Protein AF-A0A9D5M987-F1 (afdb_monomer)

Secondary structure (DSSP, 8-state):
----S-GGGGG-S-TT-EEEE-TTT--TTEEEEEEEE-HHHHHHHHTT-HHHHHHHHHHHHHHHTT-TTEEEE----GGGT-SSEEEEEEE-SS-TTSS-------

Mean predicted aligned error: 4.93 Å

Foldseek 3Di:
DDDPPPPVPVVHDDPQWHKDWDSVVDDPFKTKIWTQGHNLLVVCVVVVNLVVVVVVVCVCCVVPQQDFQKAWAWDDPSSVPDNTTITMIGGHPGGAPPVHHHDDHD

Solvent-accessible surface area (backbone atoms only — not comparable to full-atom values): 6080 Å² total; per-residue (Å²): 137,87,82,80,68,63,77,76,51,81,84,46,63,58,91,54,37,36,70,47,75,44,76,88,79,42,52,98,52,41,51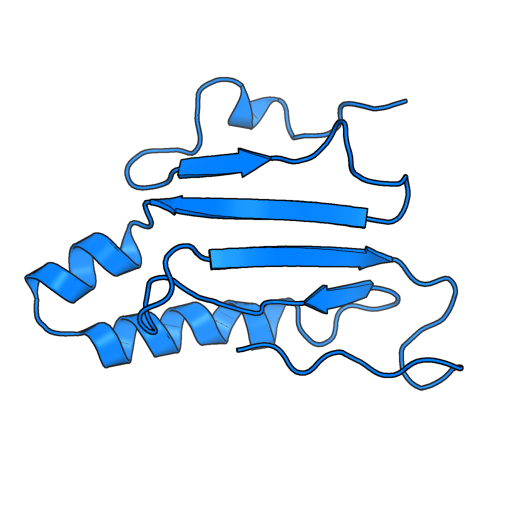,45,37,35,36,66,39,46,51,54,41,56,56,20,55,80,66,74,36,40,71,56,26,37,54,57,54,45,48,52,49,72,72,38,56,75,41,82,29,36,39,38,41,24,88,37,34,47,38,75,74,35,89,28,27,41,41,36,39,36,58,49,99,47,44,76,77,64,90,47,75,73,58,89,52,108

Structure (mmCIF, N/CA/C/O backbone):
data_AF-A0A9D5M987-F1
#
_entry.id   AF-A0A9D5M987-F1
#
loop_
_atom_site.group_PDB
_atom_site.id
_atom_site.type_symbol
_atom_site.label_atom_id
_atom_site.label_alt_id
_atom_site.label_comp_id
_atom_site.label_asym_id
_atom_site.label_entity_id
_atom_site.label_seq_id
_atom_site.pdbx_PDB_ins_code
_atom_site.Cartn_x
_atom_site.Cartn_y
_atom_site.Cartn_z
_atom_site.occupancy
_atom_site.B_iso_or_equiv
_atom_site.auth_seq_id
_atom_site.auth_comp_id
_atom_site.auth_asym_id
_atom_site.auth_atom_id
_atom_site.pdbx_PDB_model_num
ATOM 1 N N . MET A 1 1 ? 23.491 5.830 -0.020 1.00 36.50 1 MET A N 1
ATOM 2 C CA . MET A 1 1 ? 23.083 7.006 0.778 1.00 36.50 1 MET A CA 1
ATOM 3 C C . MET A 1 1 ? 21.647 6.790 1.223 1.00 36.50 1 MET A C 1
ATOM 5 O O . MET A 1 1 ? 20.728 7.058 0.467 1.00 36.50 1 MET A O 1
ATOM 9 N N . LYS A 1 2 ? 21.477 6.194 2.408 1.00 51.66 2 LYS A N 1
ATOM 10 C CA . LYS A 1 2 ? 20.188 6.083 3.106 1.00 51.66 2 LYS A CA 1
ATOM 11 C C . LYS A 1 2 ? 19.905 7.431 3.781 1.00 51.66 2 LYS A C 1
ATOM 13 O O . LYS A 1 2 ? 20.869 8.065 4.210 1.00 51.66 2 LYS A O 1
ATOM 18 N N . LYS A 1 3 ? 18.627 7.808 3.919 1.00 51.09 3 LYS A N 1
ATOM 19 C CA . LYS A 1 3 ? 18.066 9.009 4.598 1.00 51.09 3 LYS A CA 1
ATOM 20 C C . LYS A 1 3 ? 17.440 10.055 3.663 1.00 51.09 3 LYS A C 1
ATOM 22 O O . LYS A 1 3 ? 17.765 11.233 3.739 1.00 51.09 3 LYS A O 1
ATOM 27 N N . ILE A 1 4 ? 16.466 9.635 2.861 1.00 54.00 4 ILE A N 1
ATOM 28 C CA . ILE A 1 4 ? 15.344 10.516 2.500 1.00 54.00 4 ILE A CA 1
ATOM 29 C C . ILE A 1 4 ? 14.048 9.818 2.935 1.00 54.00 4 ILE A C 1
ATOM 31 O O . ILE A 1 4 ? 13.137 9.609 2.153 1.00 54.00 4 ILE A O 1
ATOM 35 N N . LEU A 1 5 ? 13.962 9.429 4.211 1.00 56.62 5 LEU A N 1
ATOM 36 C CA . LEU A 1 5 ? 12.664 9.577 4.865 1.00 56.62 5 LEU A CA 1
ATOM 37 C C . LEU A 1 5 ? 12.528 11.091 5.056 1.00 56.62 5 LEU A C 1
ATOM 39 O O . LEU A 1 5 ? 13.505 11.690 5.536 1.00 56.62 5 LEU A O 1
ATOM 43 N N . PRO A 1 6 ? 11.434 11.752 4.639 1.00 54.91 6 PRO A N 1
ATOM 44 C CA . PRO A 1 6 ? 11.376 13.196 4.746 1.00 54.91 6 PRO A CA 1
ATOM 45 C C . PRO A 1 6 ? 11.597 13.548 6.212 1.00 54.91 6 PRO A C 1
ATOM 47 O O . PRO A 1 6 ? 10.987 12.973 7.114 1.00 54.91 6 PRO A O 1
ATOM 50 N N . PHE A 1 7 ? 12.516 14.482 6.444 1.00 57.25 7 PHE A N 1
ATOM 51 C CA . PHE A 1 7 ? 12.863 15.032 7.753 1.00 57.25 7 PHE A CA 1
ATOM 52 C C . PHE A 1 7 ? 11.625 15.314 8.636 1.00 57.25 7 PHE A C 1
ATOM 54 O O . PHE A 1 7 ? 11.717 15.253 9.861 1.00 57.25 7 PHE A O 1
ATOM 61 N N . GLY A 1 8 ? 10.463 15.535 8.007 1.00 60.19 8 GLY A N 1
ATOM 62 C CA . GLY A 1 8 ? 9.143 15.666 8.619 1.00 60.19 8 GLY A CA 1
ATOM 63 C C . GLY A 1 8 ? 8.698 14.534 9.555 1.00 60.19 8 GLY A C 1
ATOM 64 O O . GLY A 1 8 ? 8.047 14.844 10.545 1.00 60.19 8 GLY A O 1
ATOM 65 N N . PHE A 1 9 ? 9.092 13.270 9.352 1.00 65.25 9 PHE A N 1
ATOM 66 C CA . PHE A 1 9 ? 8.661 12.171 10.242 1.00 65.25 9 PHE A CA 1
ATOM 67 C C . PHE A 1 9 ? 9.548 11.974 11.480 1.00 65.25 9 PHE A C 1
ATOM 69 O O . PHE A 1 9 ? 9.216 11.185 12.363 1.00 65.25 9 PHE A O 1
ATOM 76 N N . ARG A 1 10 ? 10.654 12.726 11.618 1.00 61.75 10 ARG A N 1
ATOM 77 C CA . ARG A 1 10 ? 11.512 12.657 12.822 1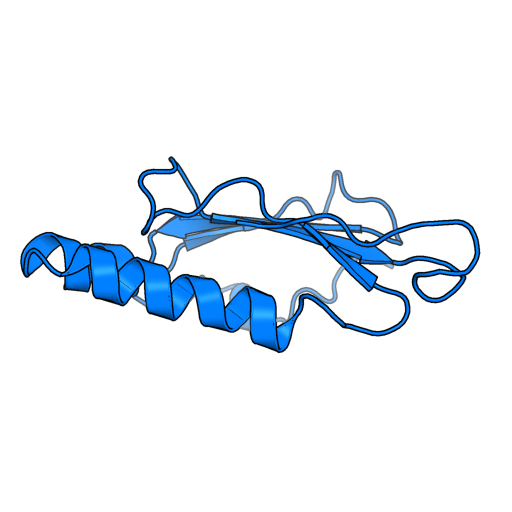.00 61.75 10 ARG A CA 1
ATOM 78 C C . ARG A 1 10 ? 10.782 13.021 14.116 1.00 61.75 10 ARG A C 1
ATOM 80 O O . ARG A 1 10 ? 11.272 12.691 15.190 1.00 61.75 10 ARG A O 1
ATOM 87 N N . ARG A 1 11 ? 9.659 13.738 14.024 1.00 66.25 11 ARG A N 1
ATOM 88 C CA . ARG A 1 11 ? 8.843 14.170 15.170 1.00 66.25 11 ARG A CA 1
ATOM 89 C C . ARG A 1 11 ? 7.564 13.342 15.341 1.00 66.25 11 ARG A C 1
ATOM 91 O O . ARG A 1 11 ? 6.685 13.750 16.091 1.00 66.25 11 ARG A O 1
ATOM 98 N N . GLY A 1 12 ? 7.468 12.198 14.665 1.00 69.06 12 GLY A N 1
ATOM 99 C CA . GLY A 1 12 ? 6.296 11.327 14.678 1.00 69.06 12 GLY A CA 1
ATOM 100 C C . GLY A 1 12 ? 5.510 11.367 13.369 1.00 69.06 12 GLY A C 1
ATOM 101 O O . GLY A 1 12 ? 5.877 12.052 12.417 1.00 69.06 12 GLY A O 1
ATOM 102 N N . SER A 1 13 ? 4.421 10.602 13.333 1.00 77.00 13 SER A N 1
ATOM 103 C CA . SER A 1 13 ? 3.614 10.351 12.128 1.00 77.00 13 SER A CA 1
ATOM 104 C C . SER A 1 13 ? 2.413 11.299 11.975 1.00 77.00 13 SER A C 1
ATOM 106 O O . SER A 1 13 ? 1.616 11.141 11.056 1.00 77.00 13 SER A O 1
ATOM 108 N N . GLY A 1 14 ? 2.290 12.296 12.858 1.00 79.69 14 GLY A N 1
ATOM 109 C CA . GLY A 1 14 ? 1.070 13.091 13.028 1.00 79.69 14 GLY A CA 1
ATOM 110 C C . GLY A 1 14 ? 0.116 12.470 14.055 1.00 79.69 14 GLY A C 1
ATOM 111 O O . GLY A 1 14 ? 0.327 11.353 14.519 1.00 79.69 14 GLY A O 1
ATOM 112 N N . ALA A 1 15 ? -0.913 13.217 14.460 1.00 83.88 15 ALA A N 1
ATOM 113 C CA . ALA A 1 15 ? -1.902 12.730 15.422 1.00 83.88 15 ALA A CA 1
ATOM 114 C C . ALA A 1 15 ? -2.805 11.659 14.785 1.00 83.88 15 ALA A C 1
ATOM 116 O O . ALA A 1 15 ? -3.284 11.847 13.667 1.00 83.88 15 ALA A O 1
ATOM 117 N N . GLY A 1 16 ? -3.042 10.557 15.503 1.00 88.06 16 GLY A N 1
ATOM 118 C CA . GLY A 1 16 ? -3.884 9.447 15.039 1.00 88.06 16 GLY A CA 1
ATOM 119 C C . GLY A 1 16 ? -3.216 8.511 14.028 1.00 88.06 16 GLY A C 1
ATOM 120 O O . GLY A 1 16 ? -3.891 7.653 13.470 1.00 88.06 16 GLY A O 1
ATOM 121 N N . TRP A 1 17 ? -1.913 8.671 13.782 1.00 91.75 17 TRP A N 1
ATOM 122 C CA . TRP A 1 17 ? -1.145 7.809 12.890 1.00 91.75 17 TRP A CA 1
ATOM 123 C C . TRP A 1 17 ? 0.096 7.273 13.588 1.00 91.75 17 TRP A C 1
ATOM 125 O O . TRP A 1 17 ? 0.771 8.002 14.320 1.00 91.75 17 TRP A O 1
ATOM 135 N N . LYS A 1 18 ? 0.456 6.025 13.292 1.00 92.69 18 LYS A N 1
ATOM 136 C CA . LYS A 1 18 ? 1.728 5.440 13.722 1.00 92.69 18 LYS A CA 1
ATOM 137 C C . LYS A 1 18 ? 2.303 4.548 12.638 1.00 92.69 18 LYS A C 1
ATOM 139 O O . LYS A 1 18 ? 1.786 3.460 12.403 1.00 92.69 18 LYS A O 1
ATOM 144 N N . TYR A 1 19 ? 3.390 5.010 12.030 1.00 92.12 19 TYR A N 1
ATOM 145 C CA . TYR A 1 19 ? 4.143 4.251 11.039 1.00 92.12 19 TYR A CA 1
ATOM 146 C C . TYR A 1 19 ? 5.396 3.622 11.653 1.00 92.12 19 TYR A C 1
ATOM 148 O O . TYR A 1 19 ? 6.142 4.293 12.372 1.00 92.12 19 TYR A O 1
ATOM 156 N N . GLU A 1 20 ? 5.632 2.353 11.344 1.00 91.75 20 GLU A N 1
ATOM 157 C CA . GLU A 1 20 ? 6.887 1.643 11.587 1.00 91.75 20 GLU A CA 1
ATOM 158 C C . GLU A 1 20 ? 7.615 1.461 10.254 1.00 91.75 20 GLU A C 1
ATOM 160 O O . GLU A 1 20 ? 7.009 1.038 9.282 1.00 91.75 20 GLU A O 1
ATOM 165 N N . TRP A 1 21 ? 8.890 1.847 10.185 1.00 88.62 21 TRP A N 1
ATOM 166 C CA . TRP A 1 21 ? 9.643 1.916 8.929 1.00 88.62 21 TRP A CA 1
ATOM 167 C C . TRP A 1 21 ? 10.797 0.915 8.930 1.00 88.62 21 TRP A C 1
ATOM 169 O O . TRP A 1 21 ? 11.576 0.893 9.883 1.00 88.62 21 TRP A O 1
ATOM 179 N N . HIS A 1 22 ? 11.001 0.204 7.819 1.00 89.75 22 HIS A N 1
ATOM 180 C CA . HIS A 1 22 ? 12.006 -0.865 7.699 1.00 89.75 22 HIS A CA 1
ATOM 181 C C . HIS A 1 22 ? 13.248 -0.466 6.879 1.00 89.75 22 HIS A C 1
ATOM 183 O O . HIS A 1 22 ? 13.868 -1.278 6.197 1.00 89.75 22 HIS A O 1
ATOM 189 N N . LE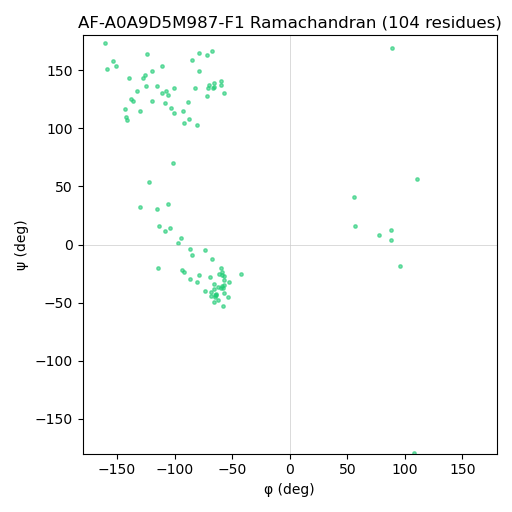U A 1 23 ? 13.674 0.799 6.979 1.00 83.62 23 LEU A N 1
ATOM 190 C CA . LEU A 1 23 ? 14.745 1.387 6.149 1.00 83.62 23 LEU A CA 1
ATOM 191 C C . LEU A 1 23 ? 16.102 0.666 6.217 1.00 83.62 23 LEU A C 1
ATOM 193 O O . LEU A 1 23 ? 16.934 0.785 5.308 1.00 83.62 23 LEU A O 1
ATOM 197 N N . ASP A 1 24 ? 16.386 0.002 7.334 1.00 86.81 24 ASP A N 1
ATOM 198 C CA . ASP A 1 24 ? 17.653 -0.697 7.523 1.00 86.81 24 ASP A CA 1
ATOM 199 C C . ASP A 1 24 ? 17.663 -2.063 6.827 1.00 86.81 24 ASP A C 1
ATOM 201 O O . ASP A 1 24 ? 18.699 -2.437 6.270 1.00 86.81 24 ASP A O 1
ATOM 205 N N . GLU A 1 25 ? 16.503 -2.714 6.758 1.00 89.19 25 GLU A N 1
ATOM 206 C CA . GLU A 1 25 ? 16.265 -4.021 6.133 1.00 89.19 25 GLU A CA 1
ATOM 207 C C . GLU A 1 25 ? 15.969 -3.896 4.634 1.00 89.19 25 GLU A C 1
ATOM 209 O O . GLU A 1 25 ? 16.306 -4.784 3.850 1.00 89.19 25 GLU A O 1
ATOM 214 N N . ASP A 1 26 ? 15.386 -2.771 4.221 1.00 89.19 26 ASP A N 1
ATOM 215 C CA . ASP A 1 26 ? 15.007 -2.547 2.837 1.00 89.19 26 ASP A CA 1
ATOM 216 C C . ASP A 1 26 ? 16.211 -2.433 1.896 1.00 89.19 26 ASP A C 1
ATOM 218 O O . ASP A 1 26 ? 17.204 -1.726 2.130 1.00 89.19 26 ASP A O 1
ATOM 222 N N . SER A 1 27 ? 16.083 -3.132 0.767 1.00 92.50 27 SER A N 1
ATOM 223 C CA . SER A 1 27 ? 16.989 -2.985 -0.367 1.00 92.50 27 SER A CA 1
ATOM 224 C C . SER A 1 27 ? 16.833 -1.602 -1.012 1.00 92.50 27 SER A C 1
ATOM 226 O O . SER A 1 27 ? 15.857 -0.894 -0.789 1.00 92.50 27 SER A O 1
ATOM 228 N N . LYS A 1 28 ? 17.775 -1.215 -1.879 1.00 91.50 28 LYS A N 1
ATOM 229 C CA . LYS A 1 28 ? 17.739 0.090 -2.567 1.00 91.50 28 LYS A CA 1
ATOM 230 C C . LYS A 1 28 ? 16.473 0.326 -3.414 1.00 91.50 28 LYS A C 1
ATOM 232 O O . LYS A 1 28 ? 16.160 1.477 -3.699 1.00 91.50 28 LYS A O 1
ATOM 237 N N . ASP A 1 29 ? 15.814 -0.752 -3.838 1.00 94.75 29 ASP A N 1
ATOM 238 C CA . ASP A 1 29 ? 14.655 -0.745 -4.734 1.00 94.75 29 ASP A CA 1
ATOM 239 C C . ASP A 1 29 ? 13.361 -1.105 -3.984 1.00 94.75 29 ASP A C 1
ATOM 241 O O . ASP A 1 29 ? 12.342 -1.365 -4.613 1.00 94.75 29 ASP A O 1
ATOM 245 N N . ARG A 1 30 ? 13.386 -1.138 -2.646 1.00 93.88 30 ARG A N 1
ATOM 246 C CA . ARG A 1 30 ? 12.219 -1.429 -1.811 1.00 93.88 30 ARG A CA 1
ATOM 247 C C . ARG A 1 30 ? 11.999 -0.319 -0.791 1.00 93.88 30 ARG A C 1
ATOM 249 O O . ARG A 1 30 ? 12.954 0.277 -0.297 1.00 93.88 30 ARG A O 1
ATOM 256 N N . PHE A 1 31 ? 10.739 -0.058 -0.487 1.00 90.62 31 PHE A N 1
ATOM 257 C CA . PHE A 1 31 ? 10.325 0.854 0.562 1.00 90.62 31 PHE A CA 1
ATOM 258 C C . PHE A 1 31 ? 9.101 0.284 1.279 1.00 90.62 31 PHE A C 1
ATOM 260 O O . PHE A 1 31 ? 8.006 0.271 0.713 1.00 90.62 31 PHE A O 1
ATOM 267 N N . HIS A 1 32 ? 9.304 -0.191 2.506 1.00 94.12 32 HIS A N 1
ATOM 268 C CA . HIS A 1 32 ? 8.314 -0.923 3.288 1.00 94.12 32 HIS A CA 1
ATOM 269 C C . HIS A 1 32 ? 8.065 -0.285 4.659 1.00 94.12 32 HIS A C 1
ATOM 271 O O . HIS A 1 32 ? 8.997 0.130 5.366 1.00 94.12 32 HIS A O 1
ATOM 277 N N . PHE A 1 33 ? 6.787 -0.207 5.029 1.00 94.06 33 PHE A N 1
ATOM 278 C CA . PHE A 1 33 ? 6.345 0.293 6.324 1.00 94.06 33 PHE A CA 1
ATOM 279 C C . PHE A 1 33 ? 4.938 -0.179 6.696 1.00 94.06 33 PHE A C 1
ATOM 281 O O . PHE A 1 33 ? 4.055 -0.331 5.851 1.00 94.06 33 PHE A O 1
ATOM 288 N N . GLU A 1 34 ? 4.691 -0.297 7.994 1.00 96.12 34 GLU A N 1
ATOM 289 C CA . GLU A 1 34 ? 3.393 -0.640 8.550 1.00 96.12 34 GLU A CA 1
ATOM 290 C C . GLU A 1 34 ? 2.749 0.570 9.216 1.00 96.12 34 GLU A C 1
ATOM 292 O O . GLU A 1 34 ? 3.340 1.237 10.064 1.00 96.12 34 GLU A O 1
ATOM 297 N N . CYS A 1 35 ? 1.477 0.808 8.908 1.00 95.69 35 CYS A N 1
ATOM 298 C CA . CYS A 1 35 ? 0.619 1.680 9.700 1.00 95.69 35 CYS A CA 1
ATOM 299 C C . CYS A 1 35 ? -0.047 0.864 10.813 1.00 95.69 35 CYS A C 1
ATOM 301 O O . CYS A 1 35 ? -0.930 0.048 10.536 1.00 95.69 35 CYS A O 1
ATOM 303 N N . ARG A 1 36 ? 0.378 1.063 12.063 1.00 95.69 36 ARG A N 1
ATOM 304 C CA . ARG A 1 36 ? -0.149 0.354 13.244 1.00 95.69 36 ARG A CA 1
ATOM 305 C C . ARG A 1 36 ? -1.276 1.089 13.959 1.00 95.69 36 ARG A C 1
ATOM 307 O O . ARG A 1 36 ? -2.049 0.458 14.664 1.00 95.69 36 ARG A O 1
ATOM 314 N N . GLU A 1 37 ? -1.368 2.401 13.778 1.00 95.19 37 GLU A N 1
ATOM 315 C CA . GLU A 1 37 ? -2.477 3.224 14.271 1.00 95.19 37 GLU A CA 1
ATOM 316 C C . GLU A 1 37 ? -2.936 4.118 13.122 1.00 95.19 37 GLU A C 1
ATOM 318 O O . GLU A 1 37 ? -2.099 4.710 12.437 1.00 95.19 37 GLU A O 1
ATOM 323 N N . CYS A 1 38 ? -4.246 4.174 12.881 1.00 95.19 38 CYS A N 1
ATOM 324 C CA . CYS A 1 38 ? -4.839 4.828 11.719 1.00 95.19 38 CYS A CA 1
ATOM 325 C C . CYS A 1 38 ? -6.071 5.622 12.134 1.00 95.19 38 CYS A C 1
ATOM 327 O O . CYS A 1 38 ? -7.031 5.066 12.670 1.00 95.19 38 CYS A O 1
ATOM 329 N N . VAL A 1 39 ? -6.082 6.911 11.797 1.00 94.75 39 VAL A N 1
ATOM 330 C CA . 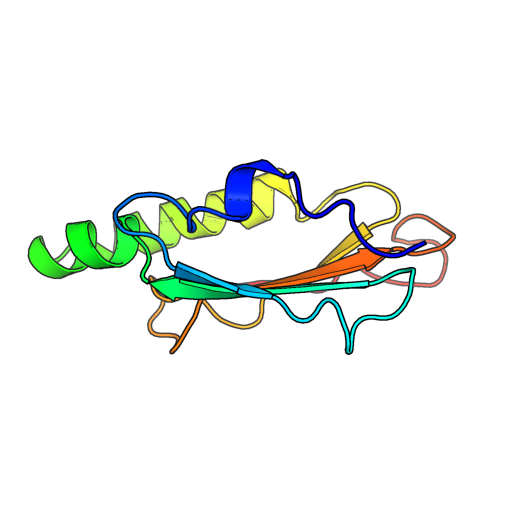VAL A 1 39 ? -7.162 7.823 12.184 1.00 94.75 39 VAL A CA 1
ATOM 331 C C . VAL A 1 39 ? -8.518 7.355 11.653 1.00 94.75 39 VAL A C 1
ATOM 333 O O . VAL A 1 39 ? -9.524 7.466 12.346 1.00 94.75 39 VAL A O 1
ATOM 336 N N . TYR A 1 40 ? -8.550 6.774 10.449 1.00 95.06 40 TYR A N 1
ATOM 337 C CA . TYR A 1 40 ? -9.778 6.251 9.857 1.00 95.06 40 TYR A CA 1
ATOM 338 C C . TYR A 1 40 ? -10.286 5.027 10.605 1.00 95.06 40 TYR A C 1
ATOM 340 O O . TYR A 1 40 ? -11.485 4.916 10.828 1.00 95.06 40 TYR A O 1
ATOM 348 N N . ASN A 1 41 ? -9.388 4.125 11.007 1.00 96.44 41 ASN A N 1
ATOM 349 C CA . ASN A 1 41 ? -9.775 2.951 11.776 1.00 96.44 41 ASN A CA 1
ATOM 350 C C . ASN A 1 41 ? -10.378 3.374 13.121 1.00 96.44 41 ASN A C 1
ATOM 352 O O . ASN A 1 41 ? -11.495 2.965 13.406 1.00 96.44 41 ASN A O 1
ATOM 356 N N . HIS A 1 42 ? -9.724 4.282 13.854 1.00 94.94 42 HIS A N 1
ATOM 357 C CA . HIS A 1 42 ? -10.246 4.799 15.122 1.00 94.94 42 HIS A CA 1
ATOM 358 C C . HIS A 1 42 ? -11.625 5.457 14.968 1.00 94.94 42 HIS A C 1
ATOM 360 O O . HIS A 1 42 ? -12.577 5.067 15.637 1.00 94.94 42 HIS A O 1
ATOM 366 N N . ILE A 1 43 ? -11.763 6.412 14.042 1.00 95.50 43 ILE A N 1
ATOM 367 C CA . ILE A 1 43 ? -13.018 7.159 13.866 1.00 95.50 43 ILE A CA 1
ATOM 368 C C . ILE A 1 43 ? -14.151 6.243 13.392 1.00 95.50 43 ILE A C 1
ATOM 370 O O . ILE A 1 43 ? -15.275 6.337 13.882 1.00 95.50 43 ILE A O 1
ATOM 374 N N . PHE A 1 44 ? -13.898 5.377 12.409 1.00 96.19 44 PHE A N 1
ATOM 375 C CA . PHE A 1 44 ? -14.963 4.558 11.835 1.00 96.19 44 PHE A CA 1
ATOM 376 C C . PHE A 1 44 ? -15.323 3.354 12.699 1.00 96.19 44 PHE A C 1
ATOM 378 O O . PHE A 1 44 ? -16.472 2.919 12.632 1.00 96.19 44 PHE A O 1
ATOM 385 N N . GLU A 1 45 ? -14.411 2.842 13.524 1.00 95.19 45 GLU A N 1
ATOM 386 C CA . GLU A 1 45 ? -14.728 1.787 14.487 1.00 95.19 45 GLU A CA 1
ATOM 387 C C . GLU A 1 45 ? -15.695 2.305 15.556 1.00 95.19 45 GLU A C 1
ATOM 389 O O . GLU A 1 45 ? -16.762 1.720 15.744 1.00 95.19 45 GLU A O 1
ATOM 394 N N . GLU A 1 46 ? -15.399 3.461 16.162 1.00 95.62 46 GLU A N 1
ATOM 395 C CA . GLU A 1 46 ? -16.258 4.098 17.173 1.00 95.62 46 GLU A CA 1
ATOM 396 C C . GLU A 1 46 ? -17.6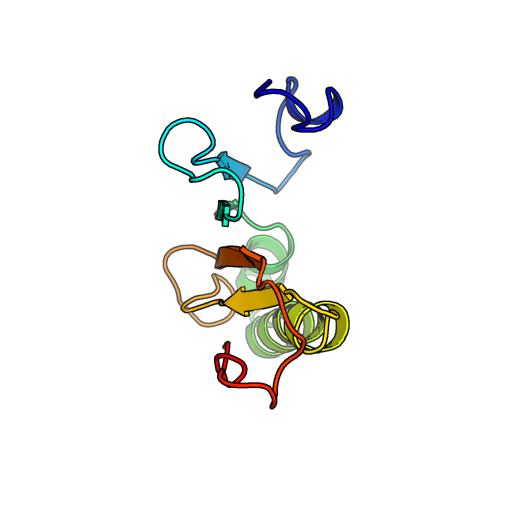83 4.373 16.666 1.00 95.62 46 GLU A C 1
ATOM 398 O O . GLU A 1 46 ? -18.642 4.352 17.437 1.00 95.62 46 GLU A O 1
ATOM 403 N N . GLN A 1 47 ? -17.830 4.627 15.364 1.00 95.75 47 GLN A N 1
ATOM 404 C CA . GLN A 1 47 ? -19.111 4.939 14.727 1.00 95.75 47 GLN A CA 1
ATOM 405 C C . GLN A 1 47 ? -19.777 3.724 14.057 1.00 95.75 47 GLN A C 1
ATOM 407 O O . GLN A 1 47 ? -20.846 3.870 13.464 1.00 95.75 47 GLN A O 1
ATOM 412 N N . ASN A 1 48 ? -19.174 2.531 14.122 1.00 95.31 48 ASN A N 1
ATOM 413 C CA . ASN A 1 48 ? -19.633 1.324 13.422 1.00 95.31 48 ASN A CA 1
ATOM 414 C C . ASN A 1 48 ? -19.764 1.509 11.887 1.00 95.31 48 ASN A C 1
ATOM 416 O O . ASN A 1 48 ? -20.708 1.043 11.245 1.00 95.31 48 ASN A O 1
ATOM 420 N N . LEU A 1 49 ? -18.800 2.210 11.283 1.00 96.62 49 LEU A N 1
ATOM 421 C CA . LEU A 1 49 ? -18.747 2.587 9.864 1.00 96.62 49 LEU A CA 1
ATOM 422 C C . LEU A 1 49 ? -17.568 1.940 9.118 1.00 96.62 49 LEU A C 1
ATOM 424 O O . LEU A 1 49 ? -17.063 2.496 8.143 1.00 96.62 49 LEU A O 1
ATOM 428 N N . MET A 1 50 ? -17.128 0.745 9.516 1.00 96.00 50 MET A N 1
ATOM 429 C CA . MET A 1 50 ? -15.928 0.106 8.942 1.00 96.00 50 MET A CA 1
ATOM 430 C C . MET A 1 50 ? -15.992 -0.124 7.427 1.00 96.00 50 MET A C 1
ATOM 432 O O . MET A 1 50 ? -14.966 -0.085 6.752 1.00 96.00 50 MET A O 1
ATOM 436 N N . LYS A 1 51 ? -17.195 -0.252 6.851 1.00 95.12 51 LYS A N 1
ATOM 437 C CA . LYS A 1 51 ? -17.370 -0.285 5.391 1.00 95.12 51 LYS A CA 1
ATOM 438 C C . LYS A 1 51 ? -16.863 0.997 4.716 1.00 95.12 51 LYS A C 1
ATOM 440 O O . LYS A 1 51 ? -16.288 0.920 3.635 1.00 95.12 51 LYS A O 1
ATOM 445 N N . LEU A 1 52 ? -17.049 2.159 5.345 1.00 96.06 52 LEU A N 1
ATOM 446 C CA . LEU A 1 52 ? -16.491 3.428 4.876 1.00 96.06 52 LEU A CA 1
ATOM 447 C C . LEU A 1 52 ? -14.969 3.427 5.021 1.00 96.06 52 LEU A C 1
ATOM 449 O O . LEU A 1 52 ? -14.284 3.739 4.053 1.00 96.06 52 LEU A O 1
ATOM 453 N N . GLY A 1 53 ? -14.437 2.967 6.156 1.00 96.00 53 GLY A N 1
ATOM 454 C CA . GLY A 1 53 ? -12.992 2.793 6.345 1.00 96.00 53 GLY A CA 1
ATOM 455 C C . GLY A 1 53 ? -12.340 1.942 5.250 1.00 96.00 53 GLY A C 1
ATOM 456 O O . GLY A 1 53 ? -11.333 2.344 4.672 1.00 96.00 53 GLY A O 1
ATOM 457 N N . ALA A 1 54 ? -12.954 0.816 4.879 1.00 95.25 54 ALA A N 1
ATOM 458 C CA . ALA A 1 54 ? -12.479 -0.026 3.781 1.00 95.25 54 ALA A CA 1
ATOM 459 C C . ALA A 1 54 ? -12.502 0.695 2.418 1.00 95.25 54 ALA A C 1
ATOM 461 O O . ALA A 1 54 ? -11.583 0.517 1.619 1.00 95.25 54 ALA A O 1
ATOM 462 N N . MET A 1 55 ? -13.504 1.547 2.157 1.00 95.88 55 MET A N 1
ATOM 463 C CA . MET A 1 55 ? -13.528 2.390 0.952 1.00 95.88 55 MET A CA 1
ATOM 464 C C . MET A 1 55 ? -12.393 3.422 0.954 1.00 95.88 55 MET A C 1
ATOM 466 O O . MET A 1 55 ? -11.783 3.650 -0.089 1.00 95.88 55 MET A O 1
ATOM 470 N N . PHE A 1 56 ? -12.058 4.001 2.111 1.00 95.19 56 PHE A N 1
ATOM 471 C CA . PHE A 1 56 ? -10.888 4.876 2.234 1.00 95.19 56 PHE A CA 1
ATOM 472 C C . PHE A 1 56 ? -9.586 4.113 1.975 1.00 95.19 56 PHE A C 1
ATOM 474 O O . PHE A 1 56 ? -8.759 4.595 1.206 1.00 95.19 56 PHE A O 1
ATOM 481 N N . CYS A 1 57 ? -9.425 2.897 2.504 1.00 96.06 57 CYS A N 1
ATOM 482 C CA . CYS A 1 57 ? -8.272 2.056 2.163 1.00 96.06 57 CYS A CA 1
ATOM 483 C C . CYS A 1 57 ? -8.183 1.788 0.655 1.00 96.06 57 CYS A C 1
ATOM 485 O O . CYS A 1 57 ? -7.088 1.799 0.097 1.00 96.06 57 CYS A O 1
ATOM 487 N N . HIS A 1 58 ? -9.311 1.596 -0.034 1.00 96.19 58 HIS A N 1
ATOM 488 C CA . HIS A 1 58 ? -9.313 1.375 -1.483 1.00 96.19 58 HIS A CA 1
ATOM 489 C C . HIS A 1 58 ? -8.742 2.561 -2.281 1.00 96.19 58 HIS A C 1
ATOM 491 O O . HIS A 1 58 ? -8.196 2.354 -3.364 1.00 96.19 58 HIS A O 1
ATOM 497 N N . SER A 1 59 ? -8.792 3.787 -1.747 1.00 95.50 59 SER A N 1
ATOM 498 C CA . SER A 1 59 ? -8.181 4.946 -2.410 1.00 95.50 59 SER A CA 1
ATOM 499 C C . SER A 1 59 ? -6.683 4.752 -2.673 1.00 95.50 59 SER A C 1
ATOM 501 O O . SER A 1 59 ? -6.205 5.129 -3.737 1.00 95.50 59 SER A O 1
ATOM 503 N N . ASP A 1 60 ? -5.954 4.070 -1.791 1.00 95.44 60 ASP A N 1
ATOM 504 C CA . ASP A 1 60 ? -4.538 3.756 -2.006 1.00 95.44 60 ASP A CA 1
ATOM 505 C C . ASP A 1 60 ? -4.327 2.799 -3.187 1.00 95.44 60 ASP A C 1
ATOM 507 O O . ASP A 1 60 ? -3.350 2.939 -3.913 1.00 95.44 60 ASP A O 1
ATOM 511 N N . ILE A 1 61 ? -5.249 1.858 -3.438 1.00 96.38 61 ILE A N 1
ATOM 512 C CA . ILE A 1 61 ? -5.180 0.992 -4.628 1.00 96.38 61 ILE A CA 1
ATOM 513 C C . ILE A 1 61 ? -5.319 1.836 -5.896 1.00 96.38 61 ILE A C 1
ATOM 515 O O . ILE A 1 61 ? -4.578 1.639 -6.854 1.00 96.38 61 ILE A O 1
ATOM 519 N N . ILE A 1 62 ? -6.242 2.799 -5.893 1.00 96.31 62 ILE A N 1
ATOM 520 C CA . ILE A 1 62 ? -6.452 3.715 -7.021 1.00 96.31 62 ILE A CA 1
ATOM 521 C C . ILE A 1 62 ? -5.217 4.603 -7.229 1.00 96.31 62 ILE A C 1
ATOM 523 O O . ILE A 1 62 ? -4.779 4.790 -8.361 1.00 96.31 62 ILE A O 1
ATOM 527 N N . ASN A 1 63 ? -4.649 5.132 -6.144 1.00 95.44 63 ASN A N 1
ATOM 528 C CA . ASN A 1 63 ? -3.514 6.052 -6.197 1.00 95.44 63 ASN A CA 1
ATOM 529 C C . ASN A 1 63 ? -2.196 5.353 -6.557 1.00 95.44 63 ASN A C 1
ATOM 531 O O . ASN A 1 63 ? -1.383 5.915 -7.290 1.00 95.44 63 ASN A O 1
ATOM 535 N N . TYR A 1 64 ? -1.963 4.152 -6.026 1.00 96.06 64 TYR A N 1
ATOM 536 C CA . TYR A 1 64 ? -0.649 3.504 -6.055 1.00 96.06 64 TYR A CA 1
ATOM 537 C C . TYR A 1 64 ? -0.605 2.221 -6.886 1.00 96.06 64 TYR A C 1
ATOM 539 O O . TYR A 1 64 ? 0.466 1.815 -7.331 1.00 96.06 64 TYR A O 1
ATOM 547 N N . GLY A 1 65 ? -1.752 1.593 -7.151 1.00 95.81 65 GLY A N 1
ATOM 548 C CA . GLY A 1 65 ? -1.828 0.290 -7.814 1.00 95.81 65 GLY A CA 1
ATOM 549 C C . GLY A 1 65 ? -1.383 0.276 -9.276 1.00 95.81 65 GLY A C 1
ATOM 550 O O . GLY A 1 65 ? -1.177 -0.802 -9.818 1.00 95.81 65 GLY A O 1
ATOM 551 N N . ASN A 1 66 ? -1.213 1.435 -9.923 1.00 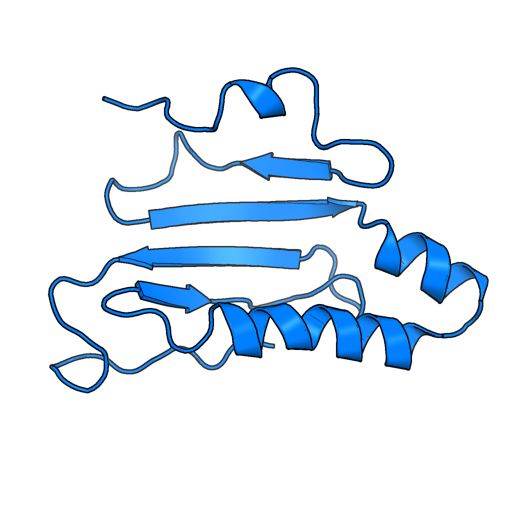95.50 66 ASN A N 1
ATOM 552 C CA . ASN A 1 66 ? -0.748 1.526 -11.312 1.00 95.50 66 ASN A CA 1
ATOM 553 C C . ASN A 1 66 ? 0.410 2.518 -11.497 1.00 95.50 66 ASN A C 1
ATOM 555 O O . ASN A 1 66 ? 0.518 3.186 -12.525 1.00 95.50 66 ASN A O 1
ATOM 559 N N . LEU A 1 67 ? 1.263 2.656 -10.480 1.00 95.75 67 LEU A N 1
ATOM 560 C CA . LEU A 1 67 ? 2.456 3.487 -10.594 1.00 95.75 67 LEU A CA 1
ATOM 561 C C . LEU A 1 67 ? 3.430 2.893 -11.632 1.00 95.75 67 LEU A C 1
ATOM 563 O O . LEU A 1 67 ? 3.683 1.681 -11.609 1.00 95.75 67 LEU A O 1
ATOM 567 N N . PRO A 1 68 ? 4.015 3.716 -12.522 1.00 95.88 68 PRO A N 1
ATOM 568 C CA . PRO A 1 68 ? 5.036 3.251 -13.455 1.00 95.88 68 PRO A CA 1
ATOM 569 C C . PRO A 1 68 ? 6.245 2.672 -12.719 1.00 95.88 68 PRO A C 1
ATOM 571 O O . PRO A 1 68 ? 6.714 3.258 -11.735 1.00 95.88 68 PRO A O 1
ATOM 574 N N . PHE A 1 69 ? 6.769 1.545 -13.207 1.00 96.62 69 PHE A N 1
ATOM 575 C CA . PHE A 1 69 ? 7.989 0.903 -12.683 1.00 96.62 69 PHE A CA 1
ATOM 576 C C . PHE A 1 69 ? 7.939 0.549 -11.188 1.00 96.62 69 PHE A C 1
ATOM 578 O O . PHE A 1 69 ? 8.983 0.337 -10.573 1.00 96.62 69 PHE A O 1
ATOM 585 N N . THR A 1 70 ? 6.756 0.540 -10.574 1.00 97.19 70 THR A N 1
ATOM 586 C CA . THR A 1 70 ? 6.591 0.341 -9.133 1.00 97.19 70 THR A CA 1
ATOM 587 C C . THR A 1 70 ? 5.443 -0.624 -8.889 1.00 97.19 70 THR A C 1
ATOM 589 O O . THR A 1 70 ? 4.321 -0.378 -9.335 1.00 97.19 70 THR A O 1
ATOM 592 N N . ASP A 1 71 ? 5.719 -1.712 -8.179 1.00 97.62 71 ASP A N 1
ATOM 593 C CA . ASP A 1 71 ? 4.700 -2.604 -7.643 1.00 97.62 71 ASP A CA 1
ATOM 594 C C . ASP A 1 71 ? 4.276 -2.097 -6.267 1.00 97.62 71 ASP A C 1
ATOM 596 O O . ASP A 1 71 ? 5.110 -1.929 -5.373 1.00 97.62 71 ASP A O 1
ATOM 600 N N . PHE A 1 72 ? 2.982 -1.827 -6.110 1.00 97.75 72 PHE A N 1
ATOM 601 C CA . PHE A 1 72 ? 2.398 -1.498 -4.819 1.00 97.75 72 PHE A CA 1
ATOM 602 C C . PHE A 1 72 ? 1.710 -2.731 -4.256 1.00 97.75 72 PHE A C 1
ATOM 604 O O . PHE A 1 72 ? 0.677 -3.184 -4.762 1.00 97.75 72 PHE A O 1
ATOM 611 N N . LYS A 1 73 ? 2.276 -3.238 -3.169 1.00 97.19 73 LYS A N 1
ATOM 612 C CA . LYS A 1 73 ? 1.818 -4.429 -2.478 1.00 97.19 73 LYS A CA 1
ATOM 613 C C . LYS A 1 73 ? 1.243 -4.040 -1.134 1.00 97.19 73 LYS A C 1
ATOM 615 O O . LYS A 1 73 ? 1.876 -3.345 -0.343 1.00 97.19 73 LYS A O 1
ATOM 620 N N . ARG A 1 74 ? 0.047 -4.548 -0.873 1.00 97.25 74 ARG A N 1
ATOM 621 C CA . ARG A 1 74 ? -0.587 -4.469 0.430 1.00 97.25 74 ARG A CA 1
ATOM 622 C C . ARG A 1 74 ? -1.348 -5.738 0.720 1.00 97.25 74 ARG A C 1
ATOM 624 O O . ARG A 1 74 ? -2.298 -6.071 0.014 1.00 97.25 74 ARG A O 1
ATOM 631 N N . SER A 1 75 ? -0.910 -6.435 1.763 1.00 96.38 75 SER A N 1
ATOM 632 C CA . SER A 1 75 ? -1.482 -7.719 2.169 1.00 96.38 75 SER A CA 1
ATOM 633 C C . SER A 1 75 ? -2.601 -7.582 3.206 1.00 96.38 75 SER A C 1
ATOM 635 O O . SER A 1 75 ? -3.464 -8.452 3.301 1.00 96.38 75 SER A O 1
ATOM 637 N N . LYS A 1 76 ? -2.608 -6.483 3.968 1.00 96.94 76 LYS A N 1
ATOM 638 C CA . LYS A 1 76 ? -3.542 -6.233 5.071 1.00 96.94 76 LYS A CA 1
ATOM 639 C C . LYS A 1 76 ? -3.804 -4.746 5.273 1.00 96.94 76 LYS A C 1
ATOM 641 O O . LYS A 1 76 ? -2.962 -3.908 4.950 1.00 96.94 76 LYS A O 1
ATOM 646 N N . THR A 1 77 ? -4.979 -4.432 5.819 1.00 97.88 77 THR A N 1
ATOM 647 C CA . THR A 1 77 ? -5.358 -3.084 6.262 1.00 97.88 77 THR A CA 1
ATOM 648 C C . THR A 1 77 ? -6.122 -3.141 7.580 1.00 97.88 77 THR A C 1
ATOM 650 O O . THR A 1 77 ? -6.967 -4.015 7.774 1.00 97.88 77 THR A O 1
ATOM 653 N N . LEU A 1 78 ? -5.894 -2.160 8.458 1.00 97.81 78 LEU A N 1
ATOM 654 C CA . LEU A 1 78 ? -6.625 -2.022 9.724 1.00 97.81 78 LEU A CA 1
ATOM 655 C C . LEU A 1 78 ? -8.144 -1.924 9.499 1.00 97.81 78 LEU A C 1
ATOM 657 O O . LEU A 1 78 ? -8.924 -2.578 10.182 1.00 97.81 78 LEU A O 1
ATOM 661 N N . CYS A 1 79 ? -8.590 -1.166 8.486 1.00 97.12 79 CYS A N 1
ATOM 662 C CA . CYS A 1 79 ? -10.026 -0.996 8.235 1.00 97.12 79 CYS A CA 1
ATOM 663 C C . CYS A 1 79 ? -10.724 -2.222 7.622 1.00 97.12 79 CYS A C 1
ATOM 665 O O . CYS A 1 79 ? -11.945 -2.201 7.471 1.00 97.12 79 CYS A O 1
ATOM 667 N N . GLN A 1 80 ? -9.981 -3.276 7.279 1.00 95.88 80 GLN A N 1
ATOM 668 C CA . GLN A 1 80 ? -10.521 -4.560 6.824 1.00 95.88 80 GLN A CA 1
ATOM 669 C C . GLN A 1 80 ? -10.232 -5.697 7.827 1.00 95.88 80 GLN A C 1
ATOM 671 O O . GLN A 1 80 ? -10.359 -6.868 7.478 1.00 95.88 80 GLN A O 1
ATOM 676 N N . GLY A 1 81 ? -9.859 -5.368 9.072 1.00 94.81 81 GLY A N 1
ATOM 677 C CA . GLY A 1 81 ? -9.622 -6.345 10.143 1.00 94.81 81 GLY A CA 1
ATOM 678 C C . GLY A 1 81 ? -8.197 -6.904 10.213 1.00 94.81 81 GLY A C 1
ATOM 679 O O . GLY A 1 81 ? -7.967 -7.886 10.913 1.00 94.81 81 GLY A O 1
ATOM 680 N N . GLY A 1 82 ? -7.244 -6.306 9.493 1.00 96.81 82 GLY A N 1
ATOM 681 C CA . GLY A 1 82 ? -5.821 -6.594 9.660 1.00 96.81 82 GLY A CA 1
ATOM 682 C C . GLY A 1 82 ? -5.262 -6.035 10.971 1.00 96.81 82 GLY A C 1
ATOM 683 O O . GLY A 1 82 ? -5.846 -5.146 11.582 1.00 96.81 82 GLY A O 1
ATOM 684 N N . ASP A 1 83 ? -4.092 -6.524 11.375 1.00 97.06 83 ASP A N 1
ATOM 685 C CA . ASP A 1 83 ? -3.337 -6.048 12.545 1.00 97.06 83 ASP A CA 1
ATOM 686 C C . ASP A 1 83 ? -2.445 -4.823 12.240 1.00 97.06 83 ASP A C 1
ATOM 688 O O . ASP A 1 83 ? -1.891 -4.205 13.149 1.00 97.06 83 ASP A O 1
ATOM 692 N N . CYS A 1 84 ? -2.305 -4.461 10.963 1.00 97.56 84 CYS A N 1
ATOM 693 C CA . CYS A 1 84 ? -1.757 -3.195 10.480 1.00 97.56 84 CYS A CA 1
ATOM 694 C C . CYS A 1 84 ? -2.197 -2.938 9.025 1.00 97.56 84 CYS A C 1
ATOM 696 O O . CYS A 1 84 ? -2.812 -3.798 8.384 1.00 97.56 84 CYS A O 1
ATOM 698 N N . CYS A 1 85 ? -1.883 -1.756 8.489 1.00 97.62 85 CYS A N 1
ATOM 699 C CA . CYS A 1 85 ? -1.818 -1.562 7.041 1.00 97.62 85 CYS A CA 1
ATOM 700 C C . CYS A 1 85 ? -0.383 -1.783 6.567 1.00 97.62 85 CYS A C 1
ATOM 702 O O . CYS A 1 85 ? 0.498 -1.014 6.941 1.00 97.62 85 CYS A O 1
ATOM 704 N N . ASP A 1 86 ? -0.175 -2.815 5.761 1.00 97.31 86 ASP A N 1
ATOM 705 C CA . ASP A 1 86 ? 1.134 -3.231 5.249 1.00 97.31 86 ASP A CA 1
ATOM 706 C C . ASP A 1 86 ? 1.411 -2.553 3.904 1.00 97.31 86 ASP A C 1
ATOM 708 O O . ASP A 1 86 ? 0.791 -2.906 2.903 1.00 97.31 86 ASP A O 1
ATOM 712 N N . PHE A 1 87 ? 2.275 -1.541 3.878 1.00 97.25 87 PHE A N 1
ATOM 713 C CA . PHE A 1 87 ? 2.645 -0.843 2.652 1.00 97.25 87 PHE A CA 1
ATOM 714 C C . PHE A 1 87 ? 4.024 -1.310 2.191 1.00 97.25 87 PHE A C 1
ATOM 716 O O . PHE A 1 87 ? 5.024 -1.054 2.858 1.00 97.25 87 PHE A O 1
ATOM 723 N N . ASP A 1 88 ? 4.091 -1.923 1.012 1.00 97.12 88 ASP A N 1
ATOM 724 C CA . ASP A 1 88 ? 5.345 -2.361 0.401 1.00 97.12 88 ASP A CA 1
ATOM 725 C C . ASP A 1 88 ? 5.416 -1.876 -1.052 1.00 97.12 88 ASP A C 1
ATOM 727 O O . ASP A 1 88 ? 4.609 -2.256 -1.904 1.00 97.12 88 ASP A O 1
ATOM 731 N N . PHE A 1 89 ? 6.374 -0.994 -1.325 1.00 97.19 89 PHE A N 1
ATOM 732 C CA . PHE A 1 89 ? 6.630 -0.442 -2.650 1.00 97.19 89 PHE A CA 1
ATOM 733 C C . PHE A 1 89 ? 7.928 -1.025 -3.195 1.00 97.19 89 PHE A C 1
ATOM 735 O O . PHE A 1 89 ? 8.995 -0.843 -2.604 1.00 97.19 89 PHE A O 1
ATOM 742 N N . ILE A 1 90 ? 7.850 -1.682 -4.350 1.00 96.75 90 ILE A N 1
ATOM 743 C CA . ILE A 1 90 ? 8.997 -2.333 -4.986 1.00 96.75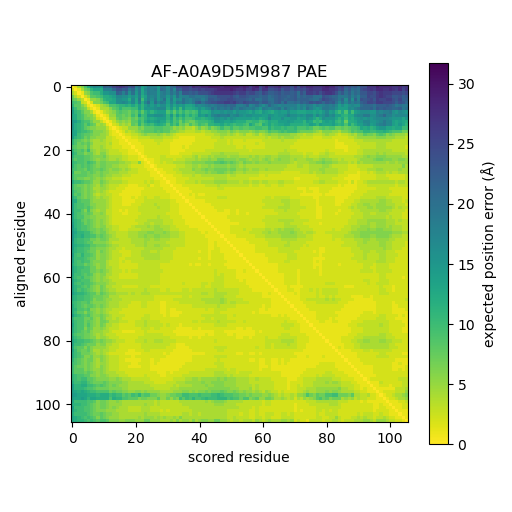 90 ILE A CA 1
ATOM 744 C C . ILE A 1 90 ? 9.219 -1.714 -6.358 1.00 96.75 90 ILE A C 1
ATOM 746 O O . ILE A 1 90 ? 8.332 -1.707 -7.205 1.00 96.75 90 ILE A O 1
ATOM 750 N N . ARG A 1 91 ? 10.416 -1.189 -6.596 1.00 96.88 91 ARG A N 1
ATOM 751 C CA . ARG A 1 91 ? 10.815 -0.647 -7.889 1.00 96.88 91 ARG A CA 1
ATOM 752 C C . ARG A 1 91 ? 11.273 -1.769 -8.817 1.00 96.88 91 ARG A C 1
ATOM 754 O O . ARG A 1 91 ? 12.112 -2.591 -8.454 1.00 96.88 91 ARG A O 1
ATOM 761 N N . HIS A 1 92 ? 10.806 -1.714 -1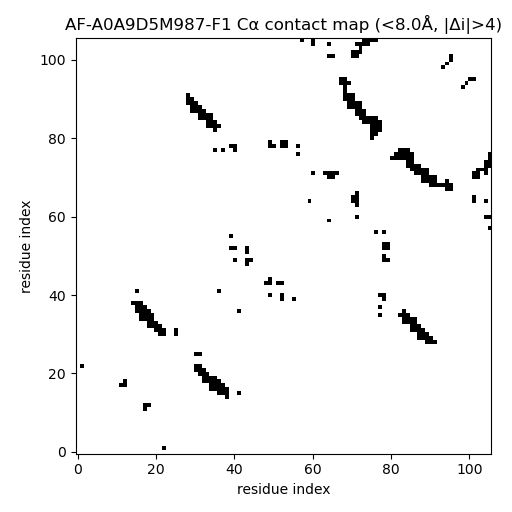0.055 1.00 96.56 92 HIS A N 1
ATOM 762 C CA . HIS A 1 92 ? 11.213 -2.590 -11.143 1.00 96.56 92 HIS A CA 1
ATOM 763 C C . HIS A 1 92 ? 12.020 -1.826 -12.211 1.00 96.56 92 HIS A C 1
ATOM 765 O O . HIS A 1 92 ? 11.878 -0.608 -12.354 1.00 96.56 92 HIS A O 1
ATOM 771 N N . PRO A 1 93 ? 12.899 -2.509 -12.971 1.00 95.69 93 PRO A N 1
ATOM 772 C CA . PRO A 1 93 ? 13.617 -1.896 -14.092 1.00 95.69 93 PRO A CA 1
ATOM 773 C C . PRO A 1 93 ? 12.718 -1.547 -15.288 1.00 95.69 93 PRO A C 1
ATOM 775 O O . PRO A 1 93 ? 13.041 -0.635 -16.044 1.00 95.69 93 PRO A O 1
ATOM 778 N N . THR A 1 94 ? 11.618 -2.282 -15.458 1.00 96.44 94 THR A N 1
ATOM 779 C CA . THR A 1 94 ? 10.637 -2.164 -16.548 1.00 96.44 94 THR A CA 1
ATOM 780 C C . THR A 1 94 ? 9.236 -1.945 -15.977 1.00 96.44 94 THR A C 1
ATOM 782 O O . THR A 1 94 ? 9.024 -2.141 -14.777 1.00 96.44 94 THR A O 1
ATOM 785 N N . ASP A 1 95 ? 8.285 -1.501 -16.803 1.00 95.75 95 ASP A N 1
ATOM 786 C CA . ASP A 1 95 ? 6.897 -1.360 -1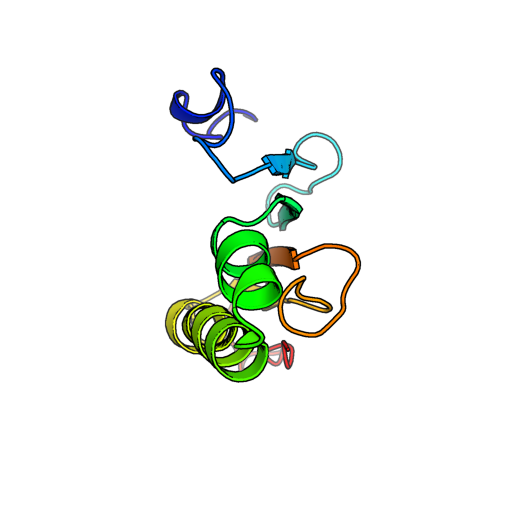6.355 1.00 95.75 95 ASP A CA 1
ATOM 787 C C . ASP A 1 95 ? 6.181 -2.720 -16.334 1.00 95.75 95 ASP A C 1
ATOM 789 O O . ASP A 1 95 ? 6.679 -3.711 -16.874 1.00 95.75 95 ASP A O 1
ATOM 793 N N . ALA A 1 96 ? 5.033 -2.784 -15.663 1.00 94.88 96 ALA A N 1
ATOM 794 C CA . ALA A 1 96 ? 4.256 -4.017 -15.597 1.00 94.88 96 ALA A CA 1
ATOM 795 C C . ALA A 1 96 ? 3.830 -4.488 -17.000 1.00 94.88 96 ALA A C 1
ATOM 797 O O . ALA A 1 96 ? 3.464 -3.675 -17.850 1.00 94.88 96 ALA A O 1
ATOM 798 N N . GLY A 1 97 ? 3.868 -5.801 -17.229 1.00 93.44 97 GLY A N 1
ATOM 799 C CA . GLY A 1 97 ? 3.685 -6.433 -18.541 1.00 93.44 97 GLY A CA 1
ATOM 800 C C . GLY A 1 97 ? 5.003 -6.745 -19.262 1.00 93.44 97 GLY A C 1
ATOM 801 O O . GLY A 1 97 ? 5.039 -7.631 -20.115 1.00 93.44 97 GLY A O 1
ATOM 802 N N . ASP A 1 98 ? 6.113 -6.115 -18.861 1.00 91.00 98 ASP A N 1
ATOM 803 C CA . ASP A 1 98 ? 7.449 -6.378 -19.405 1.00 91.00 98 ASP A CA 1
ATOM 804 C C . ASP A 1 98 ? 8.259 -7.273 -18.454 1.00 91.00 98 ASP A C 1
ATOM 806 O O . ASP A 1 98 ? 9.224 -6.846 -17.810 1.00 91.00 98 ASP A O 1
ATOM 810 N N . GLY A 1 99 ? 7.853 -8.542 -18.353 1.00 90.50 99 GLY A N 1
ATOM 811 C CA . GLY A 1 99 ? 8.557 -9.576 -17.580 1.00 90.50 99 GLY A CA 1
ATOM 812 C C . GLY A 1 99 ? 8.167 -9.674 -16.102 1.00 90.50 99 GLY A C 1
ATOM 813 O O . GLY A 1 99 ? 8.744 -10.488 -15.378 1.00 90.50 99 GLY A O 1
ATOM 814 N N . TRP A 1 100 ? 7.189 -8.887 -15.654 1.00 95.00 100 TRP A N 1
ATOM 815 C CA . TRP A 1 100 ? 6.557 -9.010 -14.340 1.00 95.00 100 TRP A CA 1
ATOM 816 C C . TRP A 1 100 ? 5.126 -8.457 -14.369 1.00 95.00 100 TRP A C 1
ATOM 818 O O . TRP A 1 100 ? 4.786 -7.635 -15.218 1.00 95.00 100 TRP A O 1
ATOM 828 N N . GLU A 1 101 ? 4.298 -8.906 -13.428 1.00 95.88 101 GLU A N 1
ATOM 829 C CA . GLU A 1 101 ? 2.893 -8.512 -13.299 1.00 95.88 101 GLU A CA 1
ATOM 830 C C . GLU A 1 101 ? 2.641 -7.839 -11.953 1.00 95.88 101 GLU A C 1
ATOM 832 O O . GLU A 1 101 ? 3.276 -8.182 -10.952 1.00 95.88 101 GLU A O 1
ATOM 837 N N . ARG A 1 102 ? 1.685 -6.906 -11.920 1.00 95.38 102 ARG A N 1
ATOM 838 C CA . ARG A 1 102 ? 1.340 -6.170 -10.697 1.00 95.38 102 ARG A CA 1
ATOM 839 C C . ARG A 1 102 ? 0.739 -7.093 -9.647 1.00 95.38 102 ARG A C 1
ATOM 841 O O . ARG A 1 102 ? -0.131 -7.918 -9.946 1.00 95.38 102 ARG A O 1
ATOM 848 N N . THR A 1 103 ? 1.134 -6.901 -8.396 1.00 96.12 103 THR A N 1
ATOM 849 C CA . THR A 1 103 ? 0.528 -7.624 -7.282 1.00 96.12 103 THR A CA 1
ATOM 850 C C . THR A 1 103 ? -0.903 -7.143 -7.052 1.00 96.12 103 THR A C 1
ATOM 852 O O . THR A 1 103 ? -1.198 -5.947 -7.028 1.00 96.12 103 THR A O 1
ATOM 855 N N . LYS A 1 104 ? -1.818 -8.090 -6.820 1.00 94.31 104 LYS A N 1
ATOM 856 C CA . LYS A 1 104 ? -3.183 -7.767 -6.404 1.00 94.31 104 LYS A CA 1
ATOM 857 C C . LYS A 1 104 ? -3.224 -7.468 -4.905 1.00 94.31 104 LYS A C 1
ATOM 859 O O . LYS A 1 104 ? -3.213 -8.383 -4.086 1.00 94.31 104 LYS A O 1
ATOM 864 N N . SER A 1 105 ? -3.295 -6.187 -4.584 1.00 94.94 105 SER A N 1
ATOM 865 C CA . SER A 1 105 ? -3.388 -5.668 -3.217 1.00 94.94 105 SER A CA 1
ATOM 866 C C . SER A 1 105 ? -4.829 -5.634 -2.688 1.00 94.94 105 SER A C 1
ATOM 868 O O . SER A 1 105 ? -5.783 -5.649 -3.476 1.00 94.94 105 SER A O 1
ATOM 870 N N . VAL A 1 106 ? -4.978 -5.597 -1.357 1.00 90.50 106 VAL A N 1
ATOM 871 C CA . VAL A 1 106 ? -6.275 -5.521 -0.642 1.00 90.50 106 VAL A CA 1
ATOM 872 C C . VAL A 1 106 ? -6.713 -4.100 -0.294 1.00 90.50 106 VAL A C 1
ATOM 874 O O . VAL A 1 106 ? -5.840 -3.218 -0.105 1.00 90.50 106 VAL A O 1
#

pLDDT: mean 90.17, std 12.65, range [36.5, 97.88]

Radius of gyration: 14.93 Å; Cα contacts (8 Å, |Δi|>4): 168; chains: 1; bounding box: 43×25×37 Å

Nearest PDB structures (foldseek):
  6yqd-assembly1_AAA  TM=3.121E-01  e=4.172E-01  Homo sapiens
  6ypr-assembly1_AAA-2  TM=3.188E-01  e=4.437E-01  Homo sapiens
  6j65-assembly1_B  TM=3.246E-01  e=1.345E+00  Homo sapiens
  8v1y-assembly1_D  TM=3.162E-01  e=4.902E+00  Escherichia coli

Sequence (106 aa):
MKKILPFGFRRGSGAGWKYEWHLDEDSKDRFHFECRECVYNHIFEEQNLMKLGAMFCHSDIINYGNLPFTDFKRSKTLCQGGDCCDFDFIRHPTDAGDGWERTKSV